Protein AF-A0A349MGH1-F1 (afdb_monomer_lite)

Secondary structure (DSSP, 8-state):
-HHHHHHHHHTS---S-HHHHHHHHHHHHHHHHHHHHHHHTTTS-HHHHHHHHHHHHHHHHHHHHHHHHHHHHHHHHTT-TTHHHHHHHHHHHHHHHHHHHHH--SS-TTHHHHHHHHHHHHHHHHHHHTGGGGGGT--HHHHHHHHHHHTTT--------GGGTTTHHHHT-

Foldseek 3Di:
DVVVLVVLLVLFDDLVQVVLNVLLNVLSLLLVQLVVLVVCCVVDQLVVSVVSLVVSLVLNLLSLVLSLVLLLVLCVLLVPPCSVVLVVLSVVLSVVLVVLVVVDDSVDSCSSVVSSVSSSVSSSCCRVPPSSVCSVRDDPVSSVVSCVVCPPVSPRDPPPSVVVPPCVVVVVD

Structure (mmCIF, N/CA/C/O backbone):
data_AF-A0A349MGH1-F1
#
_entry.id   AF-A0A349MGH1-F1
#
loop_
_atom_site.group_PDB
_atom_site.id
_atom_site.type_symbol
_atom_site.label_atom_id
_atom_site.label_alt_id
_atom_site.label_comp_id
_atom_site.label_asym_id
_atom_site.label_entity_id
_atom_site.label_seq_id
_atom_site.pdbx_PDB_ins_code
_atom_site.Cartn_x
_atom_site.Cartn_y
_atom_site.Cartn_z
_atom_site.occupancy
_atom_site.B_iso_or_equiv
_atom_site.auth_seq_id
_atom_site.auth_comp_id
_atom_site.auth_asym_id
_atom_site.auth_at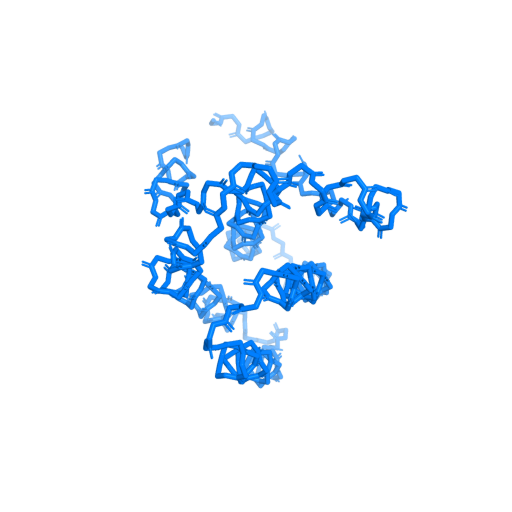om_id
_atom_site.pdbx_PDB_model_num
ATOM 1 N N . MET A 1 1 ? 1.024 18.497 -12.869 1.00 48.84 1 MET A N 1
ATOM 2 C CA . MET A 1 1 ? 1.108 17.124 -12.315 1.00 48.84 1 MET A CA 1
ATOM 3 C C . MET A 1 1 ? 0.531 17.056 -10.899 1.00 48.84 1 MET A C 1
ATOM 5 O O . MET A 1 1 ? 0.084 15.981 -10.515 1.00 48.84 1 MET A O 1
ATOM 9 N N . ASP A 1 2 ? 0.419 18.197 -10.202 1.00 53.25 2 ASP A N 1
ATOM 10 C CA . ASP A 1 2 ? -0.349 18.379 -8.955 1.00 53.25 2 ASP A CA 1
ATOM 11 C C . ASP A 1 2 ? -1.740 17.729 -8.978 1.00 53.25 2 ASP A C 1
ATOM 13 O O . ASP A 1 2 ? -2.166 17.145 -7.987 1.00 53.25 2 ASP A O 1
ATOM 17 N N . ASP A 1 3 ? -2.427 17.742 -10.122 1.00 59.88 3 ASP A N 1
ATOM 18 C CA . ASP A 1 3 ? -3.749 17.123 -10.251 1.00 59.88 3 ASP A CA 1
ATOM 19 C C . ASP A 1 3 ? -3.726 15.594 -10.096 1.00 59.88 3 ASP A C 1
ATOM 21 O O . ASP A 1 3 ? -4.642 15.029 -9.509 1.00 59.88 3 ASP A O 1
ATOM 25 N N . VAL A 1 4 ? -2.685 14.900 -10.574 1.00 60.22 4 VAL A N 1
ATOM 26 C CA . VAL A 1 4 ? -2.624 13.425 -10.539 1.00 60.22 4 VAL A CA 1
ATOM 27 C C . VAL A 1 4 ? -2.303 12.920 -9.134 1.00 60.22 4 VAL A C 1
ATOM 29 O O . VAL A 1 4 ? -2.938 11.975 -8.665 1.00 60.22 4 VAL A O 1
ATOM 32 N N . GLU A 1 5 ? -1.362 13.569 -8.444 1.00 63.56 5 GLU A N 1
ATOM 33 C CA . GLU A 1 5 ? -1.064 13.262 -7.040 1.00 63.56 5 GLU A CA 1
ATOM 34 C C . GLU A 1 5 ? -2.282 13.561 -6.156 1.00 63.56 5 GLU A C 1
ATOM 36 O O . GLU A 1 5 ? -2.685 12.725 -5.347 1.00 63.56 5 GLU A O 1
ATOM 41 N N . ASN A 1 6 ? -2.950 14.697 -6.384 1.00 67.94 6 ASN A N 1
ATOM 42 C CA . ASN A 1 6 ? -4.181 15.041 -5.675 1.00 67.94 6 ASN A CA 1
ATOM 43 C C . ASN A 1 6 ? -5.310 14.034 -5.932 1.00 67.94 6 ASN A C 1
ATOM 45 O O . ASN A 1 6 ? -6.002 13.657 -4.988 1.00 67.94 6 ASN A O 1
ATOM 49 N N . ILE A 1 7 ? -5.485 13.546 -7.166 1.00 70.75 7 ILE A N 1
ATOM 50 C CA . ILE A 1 7 ? -6.477 12.503 -7.478 1.00 70.75 7 ILE A CA 1
ATOM 51 C C . ILE A 1 7 ? -6.154 11.203 -6.738 1.00 70.75 7 ILE A C 1
ATOM 53 O O . ILE A 1 7 ? -7.066 10.546 -6.234 1.00 70.75 7 ILE A O 1
ATOM 57 N N . LEU A 1 8 ? -4.879 10.815 -6.670 1.00 71.81 8 LEU A N 1
ATOM 58 C CA . LEU A 1 8 ? -4.462 9.607 -5.964 1.00 71.81 8 LEU A CA 1
ATOM 59 C C . LEU A 1 8 ? -4.793 9.703 -4.471 1.00 71.81 8 LEU A C 1
ATOM 61 O O . LEU A 1 8 ? -5.415 8.794 -3.926 1.00 71.81 8 LEU A O 1
ATOM 65 N N . TYR A 1 9 ? -4.456 10.822 -3.830 1.00 77.38 9 TYR A N 1
ATOM 66 C CA . TYR A 1 9 ? -4.763 11.035 -2.417 1.00 77.38 9 TYR A CA 1
ATOM 67 C C . TYR A 1 9 ? -6.260 11.127 -2.132 1.00 77.38 9 TYR A C 1
ATOM 69 O O . TYR A 1 9 ? -6.723 10.584 -1.136 1.00 77.38 9 TYR A O 1
ATOM 77 N N . GLN A 1 10 ? -7.041 11.739 -3.024 1.00 82.50 10 GLN A N 1
ATOM 78 C CA . GLN A 1 10 ? -8.501 11.802 -2.890 1.00 82.50 10 GLN A CA 1
ATOM 79 C C . GLN A 1 10 ? -9.181 10.429 -2.991 1.00 82.50 10 GLN A C 1
ATOM 81 O O . GLN A 1 10 ? -10.315 10.275 -2.540 1.00 82.50 10 GLN A O 1
ATOM 86 N N . ARG A 1 11 ? -8.515 9.431 -3.584 1.00 84.31 11 ARG A N 1
ATOM 87 C CA . ARG A 1 11 ? -9.030 8.057 -3.689 1.00 84.31 11 ARG A CA 1
ATOM 88 C C . ARG A 1 11 ? -8.750 7.206 -2.456 1.00 84.31 11 ARG A C 1
ATOM 90 O O . ARG A 1 11 ? -9.298 6.111 -2.373 1.00 84.31 11 ARG A O 1
ATOM 97 N N . VAL A 1 12 ? -7.916 7.671 -1.531 1.00 87.31 12 VAL A N 1
ATOM 98 C CA . VAL A 1 12 ? -7.585 6.964 -0.291 1.00 87.31 12 VAL A CA 1
ATOM 99 C C . VAL A 1 12 ? -8.507 7.465 0.819 1.00 87.31 12 VAL A C 1
ATOM 101 O O . VAL A 1 12 ? -8.446 8.630 1.209 1.00 87.31 12 VAL A O 1
ATOM 104 N N . SER A 1 13 ? -9.381 6.597 1.331 1.00 90.81 13 SER A N 1
ATOM 105 C CA . SER A 1 13 ? -10.248 6.955 2.457 1.00 90.81 13 SER A CA 1
ATOM 106 C C . SER A 1 13 ? -9.447 7.095 3.745 1.00 90.81 13 SER A C 1
ATOM 108 O O . SER A 1 13 ? -8.611 6.253 4.051 1.00 90.81 13 SER A O 1
ATOM 110 N N . SER A 1 14 ? -9.775 8.110 4.550 1.00 93.81 14 SER A N 1
ATOM 111 C CA . SER A 1 14 ? -9.301 8.158 5.934 1.00 93.81 14 SER A CA 1
ATOM 112 C C . SER A 1 14 ? -9.985 7.076 6.767 1.00 93.81 14 SER A C 1
ATOM 114 O O . SER A 1 14 ? -11.218 6.944 6.780 1.00 93.81 14 SER A O 1
ATOM 116 N N . VAL A 1 15 ? -9.173 6.354 7.528 1.00 94.12 15 VAL A N 1
ATOM 117 C CA . VAL A 1 15 ? -9.597 5.302 8.456 1.00 94.12 15 VAL A CA 1
ATOM 118 C C . VAL A 1 15 ? -9.750 5.816 9.894 1.00 94.12 15 VAL A C 1
ATOM 120 O O . VAL A 1 15 ? -10.049 5.054 10.813 1.00 94.12 15 VAL A O 1
ATOM 123 N N . ALA A 1 16 ? -9.595 7.132 10.088 1.00 91.81 16 ALA A N 1
ATOM 124 C CA . ALA A 1 16 ? -9.657 7.839 11.370 1.00 91.81 16 ALA A CA 1
ATOM 125 C C . ALA A 1 16 ? -8.596 7.406 12.401 1.00 91.81 16 ALA A C 1
ATOM 127 O O . ALA A 1 16 ? -8.747 7.652 13.599 1.00 91.81 16 ALA A O 1
ATOM 128 N N . VAL A 1 17 ? -7.502 6.807 11.930 1.00 87.19 17 VAL A N 1
ATOM 129 C CA . VAL A 1 17 ? -6.301 6.520 12.716 1.00 87.19 17 VAL A CA 1
ATOM 130 C C . VAL A 1 17 ? -5.156 7.307 12.072 1.00 87.19 17 VAL A C 1
ATOM 132 O O . VAL A 1 17 ? -4.640 6.867 11.048 1.00 87.19 17 VAL A O 1
ATOM 135 N N . PRO A 1 18 ? -4.733 8.459 12.635 1.00 86.12 18 PRO A N 1
ATOM 136 C CA . PRO A 1 18 ? -3.801 9.376 11.963 1.00 86.12 18 PRO A CA 1
ATOM 137 C C . PRO A 1 18 ? -2.486 8.733 11.510 1.00 86.12 18 PRO A C 1
ATOM 139 O O . PRO A 1 18 ? -1.911 9.124 10.499 1.00 86.12 18 PRO A O 1
ATOM 142 N N . MET A 1 19 ? -2.011 7.731 12.254 1.00 85.38 19 MET A N 1
ATOM 143 C CA . MET A 1 19 ? -0.829 6.957 11.880 1.00 85.38 19 MET A CA 1
ATOM 144 C C . MET A 1 19 ? -1.051 6.159 1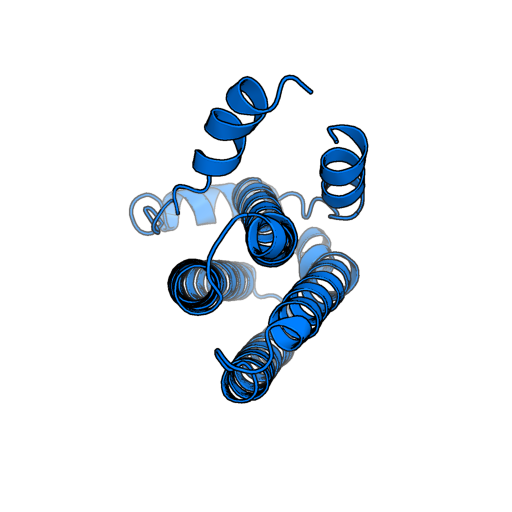0.587 1.00 85.38 19 MET A C 1
ATOM 146 O O . MET A 1 19 ? -0.173 6.157 9.729 1.00 85.38 19 MET A O 1
ATOM 150 N N . PHE A 1 20 ? -2.208 5.511 10.427 1.00 89.81 20 PHE A N 1
ATOM 151 C CA . PHE A 1 20 ? -2.521 4.731 9.229 1.00 89.81 20 PHE A CA 1
ATOM 152 C C . PHE A 1 20 ? -2.868 5.614 8.040 1.00 89.81 20 PHE A C 1
ATOM 154 O O . PHE A 1 20 ? -2.361 5.344 6.962 1.00 89.81 20 PHE A O 1
ATOM 161 N N . ASP A 1 21 ? -3.565 6.734 8.246 1.00 90.31 21 ASP A N 1
ATOM 162 C CA . ASP A 1 21 ? -3.777 7.725 7.182 1.00 90.31 21 ASP A CA 1
ATOM 163 C C . ASP A 1 21 ? -2.428 8.211 6.599 1.00 90.31 21 ASP A C 1
ATOM 165 O O . ASP A 1 21 ? -2.256 8.324 5.384 1.00 90.31 21 ASP A O 1
ATOM 169 N N . GLU A 1 22 ? -1.421 8.435 7.454 1.00 87.38 22 GLU A N 1
ATOM 170 C CA . GLU A 1 22 ? -0.062 8.775 7.012 1.00 87.38 22 GLU A CA 1
ATOM 171 C C . GLU A 1 22 ? 0.656 7.592 6.339 1.00 87.38 22 GLU A C 1
ATOM 173 O O . GLU A 1 22 ? 1.393 7.799 5.369 1.00 87.38 22 GLU A O 1
ATOM 178 N N . HIS A 1 23 ? 0.451 6.356 6.811 1.00 88.38 23 HIS A N 1
ATOM 179 C CA . HIS A 1 23 ? 0.989 5.164 6.145 1.00 88.38 23 HIS A CA 1
ATOM 180 C C . HIS A 1 23 ? 0.405 5.003 4.739 1.00 88.38 23 HIS A C 1
ATOM 182 O O . HIS A 1 23 ? 1.154 4.822 3.781 1.00 88.38 23 HIS A O 1
ATOM 188 N N . HIS A 1 24 ? -0.911 5.140 4.591 1.00 92.88 24 HIS A N 1
ATOM 189 C CA . HIS A 1 24 ? -1.607 5.054 3.312 1.00 92.88 24 HIS A CA 1
ATOM 190 C C . HIS A 1 24 ? -1.155 6.149 2.346 1.00 92.88 24 HIS A C 1
ATOM 192 O O . HIS A 1 24 ? -0.883 5.866 1.180 1.00 92.88 24 HIS A O 1
ATOM 198 N N . ARG A 1 25 ? -0.966 7.382 2.834 1.00 89.25 25 ARG A N 1
ATOM 199 C CA . ARG A 1 25 ? -0.403 8.478 2.031 1.00 89.25 25 ARG A CA 1
ATOM 200 C C . ARG A 1 25 ? 1.002 8.145 1.517 1.00 89.25 25 ARG A C 1
ATOM 202 O O . ARG A 1 25 ? 1.303 8.364 0.348 1.00 89.25 25 ARG A O 1
ATOM 209 N N . ARG A 1 26 ? 1.856 7.559 2.358 1.00 86.44 26 ARG A N 1
ATOM 210 C CA . ARG A 1 26 ? 3.206 7.117 1.962 1.00 86.44 26 ARG A CA 1
ATOM 211 C C . ARG A 1 26 ? 3.191 5.924 1.007 1.00 86.44 26 ARG A C 1
ATOM 213 O O . ARG A 1 26 ? 4.067 5.815 0.157 1.00 86.44 26 ARG A O 1
ATOM 220 N N . LEU A 1 27 ? 2.217 5.027 1.127 1.00 89.88 27 LEU A N 1
ATOM 221 C CA . LEU A 1 27 ? 2.037 3.929 0.177 1.00 89.88 27 LEU A CA 1
ATOM 222 C C . LEU A 1 27 ? 1.559 4.441 -1.189 1.00 89.88 27 LEU A C 1
ATOM 224 O O . LEU A 1 27 ? 2.017 3.952 -2.220 1.00 89.88 27 LEU A O 1
ATOM 228 N N . ALA A 1 28 ? 0.729 5.484 -1.208 1.00 87.56 28 ALA A N 1
ATOM 229 C CA . ALA A 1 28 ? 0.394 6.210 -2.427 1.00 87.56 28 ALA A CA 1
ATOM 230 C C . ALA A 1 28 ? 1.633 6.886 -3.056 1.00 87.56 28 ALA A C 1
ATOM 232 O O . ALA A 1 28 ? 1.865 6.717 -4.254 1.00 87.56 28 ALA A O 1
ATOM 233 N N . ASP A 1 29 ? 2.487 7.550 -2.263 1.00 86.44 29 ASP A N 1
ATOM 234 C CA . ASP A 1 29 ? 3.791 8.069 -2.728 1.00 86.44 29 ASP A CA 1
ATOM 235 C C . ASP A 1 29 ? 4.648 6.960 -3.379 1.00 86.44 29 ASP A C 1
ATOM 237 O O . ASP A 1 29 ? 5.276 7.150 -4.422 1.00 86.44 29 ASP A O 1
ATOM 241 N N . ALA A 1 30 ? 4.642 5.766 -2.788 1.00 84.25 30 ALA A N 1
ATOM 242 C CA . ALA A 1 30 ? 5.354 4.594 -3.288 1.00 84.25 30 ALA A CA 1
ATOM 243 C C . ALA A 1 30 ? 4.877 4.133 -4.681 1.00 84.25 30 ALA A C 1
ATOM 245 O O . ALA A 1 30 ? 5.702 3.790 -5.532 1.00 84.25 30 ALA A O 1
ATOM 246 N N . VAL A 1 31 ? 3.570 4.174 -4.952 1.00 85.75 31 VAL A N 1
ATOM 247 C CA . VAL A 1 31 ? 3.014 3.899 -6.291 1.00 85.75 31 VAL A CA 1
ATOM 248 C C . VAL A 1 31 ? 3.528 4.921 -7.311 1.00 85.75 31 VAL A C 1
ATOM 250 O O . VAL A 1 31 ? 3.937 4.554 -8.417 1.00 85.75 31 VAL A O 1
ATOM 253 N N . LEU A 1 32 ? 3.572 6.203 -6.935 1.00 85.94 32 LEU A N 1
ATOM 254 C CA . LEU A 1 32 ? 4.080 7.270 -7.801 1.00 85.94 32 LEU A CA 1
ATOM 255 C C . LEU A 1 32 ? 5.565 7.082 -8.144 1.00 85.94 32 LEU A C 1
ATOM 257 O O . LEU A 1 32 ? 5.983 7.401 -9.259 1.00 85.94 32 LEU A O 1
ATOM 261 N N . LEU A 1 33 ? 6.361 6.517 -7.233 1.00 85.81 33 LEU A N 1
ATOM 262 C CA . LEU A 1 33 ? 7.772 6.215 -7.492 1.00 85.81 33 LEU A CA 1
ATOM 263 C C . LEU A 1 33 ? 7.971 5.168 -8.588 1.00 85.81 33 LEU A C 1
ATOM 265 O O . LEU A 1 33 ? 8.891 5.311 -9.393 1.00 85.81 33 LEU A O 1
ATOM 269 N N . LEU A 1 34 ? 7.119 4.144 -8.662 1.00 88.69 34 LEU A N 1
ATOM 270 C CA . LEU A 1 34 ? 7.207 3.158 -9.743 1.00 88.69 34 LEU A CA 1
ATOM 271 C C . LEU A 1 34 ? 6.763 3.746 -11.081 1.00 88.69 34 LEU A C 1
ATOM 273 O O . LEU A 1 34 ? 7.441 3.547 -12.089 1.00 88.69 34 LEU A O 1
ATOM 277 N N . ASN A 1 35 ? 5.697 4.551 -11.083 1.00 86.00 35 ASN A N 1
ATOM 278 C CA . ASN A 1 35 ? 5.290 5.298 -12.275 1.00 86.00 35 ASN A CA 1
ATOM 279 C C . ASN A 1 35 ? 6.414 6.220 -12.770 1.00 86.00 35 ASN A C 1
ATOM 281 O O . ASN A 1 35 ? 6.649 6.339 -13.973 1.00 86.00 35 ASN A O 1
ATOM 285 N N . ARG A 1 36 ? 7.177 6.819 -11.850 1.00 83.88 36 ARG A N 1
ATOM 286 C CA . ARG A 1 36 ? 8.347 7.629 -12.195 1.00 83.88 36 ARG A CA 1
ATOM 287 C C . ARG A 1 36 ? 9.458 6.818 -12.856 1.00 83.88 36 ARG A C 1
ATOM 289 O O . ARG A 1 36 ? 10.050 7.331 -13.800 1.00 83.88 36 ARG A O 1
ATOM 296 N N . CYS A 1 37 ? 9.736 5.586 -12.424 1.00 87.62 37 CYS A N 1
ATOM 297 C CA . CYS A 1 37 ? 10.720 4.732 -13.105 1.00 87.62 37 CYS A CA 1
ATOM 298 C C . CYS A 1 37 ? 10.389 4.581 -14.599 1.00 87.62 37 CYS A C 1
ATOM 300 O O . CYS A 1 37 ? 11.281 4.680 -15.440 1.00 87.62 37 CYS A O 1
ATOM 302 N N . ILE A 1 38 ? 9.102 4.426 -14.925 1.00 85.81 38 ILE A N 1
ATOM 303 C CA . ILE A 1 38 ? 8.616 4.308 -16.306 1.00 85.81 38 ILE A CA 1
ATOM 304 C C . ILE A 1 38 ? 8.825 5.623 -17.058 1.00 85.81 38 ILE A C 1
ATOM 306 O O . ILE A 1 38 ? 9.413 5.623 -18.135 1.00 85.81 38 ILE A O 1
ATOM 310 N N . LEU A 1 39 ? 8.427 6.758 -16.478 1.00 86.00 39 LEU A N 1
ATOM 311 C CA . LEU A 1 39 ? 8.620 8.074 -17.103 1.00 86.00 39 LEU A CA 1
ATOM 312 C C . LEU A 1 39 ? 10.104 8.392 -17.344 1.00 86.00 39 LEU A C 1
ATOM 314 O O . LEU A 1 39 ? 10.473 8.921 -18.391 1.00 86.00 39 LEU A O 1
ATOM 318 N N . MET A 1 40 ? 10.972 8.047 -16.392 1.00 83.88 40 MET A N 1
ATOM 319 C CA . MET A 1 40 ? 12.411 8.287 -16.499 1.00 83.88 40 MET A CA 1
ATOM 320 C C . MET A 1 40 ? 13.117 7.332 -17.464 1.00 83.88 40 MET A C 1
ATOM 322 O O . MET A 1 40 ? 14.231 7.641 -17.880 1.00 83.88 40 MET A O 1
ATOM 326 N N . SER A 1 41 ? 12.485 6.225 -17.865 1.00 86.88 41 SER A N 1
ATOM 327 C CA . SER A 1 41 ? 13.044 5.303 -18.866 1.00 86.88 41 SER A CA 1
ATOM 328 C C . SER A 1 41 ? 13.269 5.960 -20.235 1.00 86.88 41 SER A C 1
ATOM 330 O O . SER A 1 41 ? 14.087 5.492 -21.017 1.00 86.88 41 SER A O 1
ATOM 332 N N . HIS A 1 42 ? 12.611 7.095 -20.506 1.00 87.06 42 HIS A N 1
ATOM 333 C CA . HIS A 1 42 ? 12.859 7.911 -21.698 1.00 87.06 42 HIS A CA 1
ATOM 334 C C . HIS A 1 42 ? 14.172 8.711 -21.643 1.00 87.06 42 HIS A C 1
ATOM 336 O O . HIS A 1 42 ? 14.631 9.196 -22.674 1.00 87.06 42 HIS A O 1
ATOM 342 N N . PHE A 1 43 ? 14.767 8.862 -20.456 1.00 90.75 43 PHE A N 1
ATOM 343 C CA . PHE A 1 43 ? 15.943 9.705 -20.206 1.00 90.75 43 PHE A CA 1
ATOM 344 C C . PHE A 1 43 ? 17.123 8.941 -19.584 1.00 90.75 43 PHE A C 1
ATOM 346 O O . PHE A 1 43 ? 18.176 9.533 -19.357 1.00 90.75 43 PHE A O 1
ATOM 353 N N . LYS A 1 44 ? 16.953 7.650 -19.283 1.00 91.00 44 LYS A N 1
ATOM 354 C CA . LYS A 1 44 ? 17.943 6.773 -18.641 1.00 91.00 44 LYS A CA 1
ATOM 355 C C . LYS A 1 44 ? 18.156 5.510 -19.471 1.00 91.00 44 LYS A C 1
ATOM 357 O O . LYS A 1 44 ? 17.287 5.129 -20.253 1.00 91.00 44 LYS A O 1
ATOM 362 N N . SER A 1 45 ? 19.299 4.84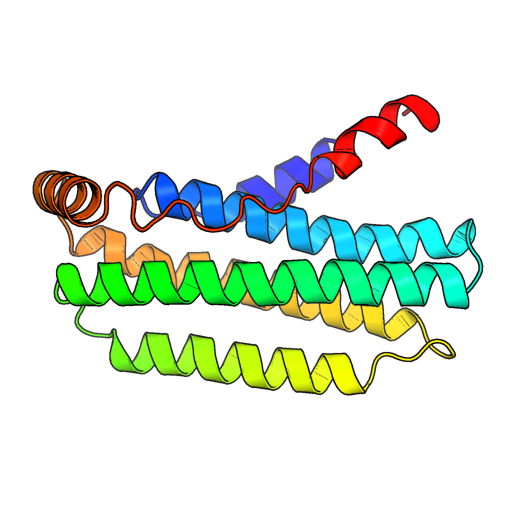7 -19.289 1.00 94.12 45 SER A N 1
ATOM 363 C CA . SER A 1 45 ? 19.493 3.495 -19.828 1.00 94.12 45 SER A CA 1
ATOM 364 C C . SER A 1 45 ? 18.549 2.487 -19.161 1.00 94.12 45 SER A C 1
ATOM 366 O O . SER A 1 45 ? 18.030 2.725 -18.064 1.00 94.12 45 SER A O 1
ATOM 368 N N . ARG A 1 46 ? 18.338 1.332 -19.807 1.00 92.69 46 ARG A N 1
ATOM 369 C CA . ARG A 1 46 ? 17.481 0.274 -19.252 1.00 92.69 46 ARG A CA 1
ATOM 370 C C . ARG A 1 46 ? 18.029 -0.250 -17.932 1.00 92.69 46 ARG A C 1
ATOM 372 O O . ARG A 1 46 ? 17.267 -0.473 -16.996 1.00 92.69 46 ARG A O 1
ATOM 379 N N . GLU A 1 47 ? 19.345 -0.388 -17.849 1.00 95.38 47 GLU A N 1
ATOM 380 C CA . GLU A 1 47 ? 20.072 -0.829 -16.668 1.00 95.38 47 GLU A CA 1
ATOM 381 C C . GLU A 1 47 ? 19.864 0.147 -15.506 1.00 95.38 47 GLU A C 1
ATOM 383 O O . GLU A 1 47 ? 19.490 -0.271 -14.412 1.00 95.38 47 GLU A O 1
ATOM 388 N N . GLU A 1 48 ? 20.020 1.454 -15.741 1.00 94.69 48 GLU A N 1
ATOM 389 C CA . GLU A 1 48 ? 19.785 2.478 -14.716 1.00 94.69 48 GLU A CA 1
ATOM 390 C C . GLU A 1 48 ? 18.332 2.491 -14.228 1.00 94.69 48 GLU A C 1
ATOM 392 O O . GLU A 1 48 ? 18.089 2.563 -13.019 1.00 94.69 48 GLU A O 1
ATOM 397 N N . THR A 1 49 ? 17.359 2.397 -15.141 1.00 93.56 49 THR A N 1
ATOM 398 C CA . THR A 1 49 ? 15.939 2.317 -14.774 1.00 93.56 49 THR A CA 1
ATOM 399 C C . THR A 1 49 ? 15.638 1.053 -13.975 1.00 93.56 49 THR A C 1
ATOM 401 O O . THR A 1 49 ? 14.910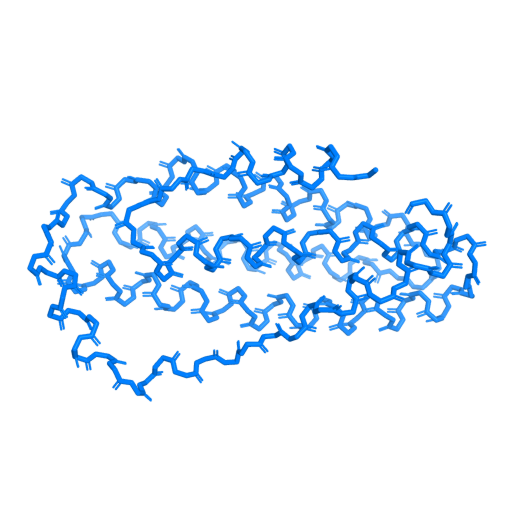 1.115 -12.982 1.00 93.56 49 THR A O 1
ATOM 404 N N . TYR A 1 50 ? 16.208 -0.088 -14.363 1.00 94.88 50 TYR A N 1
ATOM 405 C CA . TYR A 1 50 ? 16.012 -1.348 -13.659 1.00 94.88 50 TYR A CA 1
ATOM 406 C C . TYR A 1 50 ? 16.628 -1.322 -12.252 1.00 94.88 50 TYR A C 1
ATOM 408 O O . TYR A 1 50 ? 15.975 -1.728 -11.290 1.00 94.88 50 TYR A O 1
ATOM 416 N N . GLU A 1 51 ? 17.840 -0.786 -12.078 1.00 94.69 51 GLU A N 1
ATOM 417 C CA . GLU A 1 51 ? 18.446 -0.607 -10.749 1.00 94.69 51 GLU A CA 1
ATOM 418 C C . GLU A 1 51 ? 17.608 0.311 -9.847 1.00 94.69 51 GLU A C 1
ATOM 420 O O . GLU A 1 51 ? 17.382 0.006 -8.670 1.00 94.69 51 GLU A O 1
ATOM 425 N N . GLU A 1 52 ? 17.091 1.412 -10.397 1.00 93.31 52 GLU A N 1
ATOM 426 C CA . GLU A 1 52 ? 16.195 2.314 -9.674 1.00 93.31 52 GLU A CA 1
ATOM 427 C C . GLU A 1 52 ? 14.889 1.617 -9.270 1.00 93.31 52 GLU A C 1
ATOM 429 O O . GLU A 1 52 ? 14.472 1.722 -8.113 1.00 93.31 52 GLU A O 1
ATOM 434 N N . PHE A 1 53 ? 14.289 0.840 -10.175 1.00 94.62 53 PHE A N 1
ATOM 435 C CA . PHE A 1 53 ? 13.125 0.011 -9.872 1.00 94.62 53 PHE A CA 1
ATOM 436 C C . PHE A 1 53 ? 13.408 -0.961 -8.724 1.00 94.62 53 PHE A C 1
ATOM 438 O O . PHE A 1 53 ? 12.637 -1.005 -7.766 1.00 94.62 53 PHE A O 1
ATOM 445 N N . LYS A 1 54 ? 14.518 -1.712 -8.763 1.00 95.06 54 LYS A N 1
ATOM 446 C CA . LYS A 1 54 ? 14.859 -2.674 -7.701 1.00 95.06 54 LYS A CA 1
ATOM 447 C C . LYS A 1 54 ? 14.975 -1.994 -6.340 1.00 95.06 54 LYS A C 1
ATOM 449 O O . LYS A 1 54 ? 14.473 -2.529 -5.348 1.00 95.06 54 LYS A O 1
ATOM 454 N N . LYS A 1 55 ? 15.617 -0.822 -6.299 1.00 93.00 55 LYS A N 1
ATOM 455 C CA . LYS A 1 55 ? 15.752 -0.012 -5.086 1.00 93.00 55 LYS A CA 1
ATOM 456 C C . LYS A 1 55 ? 14.389 0.452 -4.576 1.00 93.00 55 LYS A C 1
ATOM 458 O O . LYS A 1 55 ? 14.087 0.254 -3.400 1.00 93.00 55 LYS A O 1
ATOM 463 N N . ASN A 1 56 ? 13.568 1.032 -5.450 1.00 92.69 56 ASN A N 1
ATOM 464 C CA . ASN A 1 56 ? 12.239 1.520 -5.090 1.00 92.69 56 ASN A CA 1
ATOM 465 C C . ASN A 1 56 ? 11.344 0.372 -4.616 1.00 92.69 56 ASN A C 1
ATOM 467 O O . ASN A 1 56 ? 10.750 0.471 -3.549 1.00 92.69 56 ASN A O 1
ATOM 471 N N . PHE A 1 57 ? 11.328 -0.759 -5.321 1.00 94.44 57 PHE A N 1
ATOM 472 C CA . PHE A 1 57 ? 10.581 -1.944 -4.911 1.00 94.44 57 PHE A CA 1
ATOM 473 C C . PHE A 1 57 ? 10.999 -2.449 -3.526 1.00 94.44 57 PHE A C 1
ATOM 475 O O . PHE A 1 57 ? 10.138 -2.804 -2.726 1.00 94.44 57 PHE A O 1
ATOM 482 N N . SER A 1 58 ? 12.301 -2.477 -3.213 1.00 91.19 58 SER A N 1
ATOM 483 C CA . SER A 1 58 ? 12.759 -2.891 -1.880 1.00 91.19 58 SER A CA 1
ATOM 484 C C . SER A 1 58 ? 12.192 -1.983 -0.790 1.00 91.19 58 SER A C 1
ATOM 486 O O . SER A 1 58 ? 11.664 -2.483 0.199 1.00 91.19 58 SER A O 1
ATOM 488 N N . LEU A 1 59 ? 12.239 -0.662 -1.000 1.00 88.50 59 LEU A N 1
ATOM 489 C CA . LEU A 1 59 ? 11.673 0.316 -0.066 1.00 88.50 59 LEU A CA 1
ATOM 490 C C . LEU A 1 59 ? 10.160 0.131 0.104 1.00 88.50 59 LEU A C 1
ATOM 492 O O . LEU A 1 59 ? 9.661 0.181 1.225 1.00 88.50 59 LEU A O 1
ATOM 496 N N . ILE A 1 60 ? 9.443 -0.112 -0.995 1.00 91.44 60 ILE A N 1
ATOM 497 C CA . ILE A 1 60 ? 7.993 -0.346 -0.997 1.00 91.44 60 ILE A CA 1
ATOM 498 C C . ILE A 1 60 ? 7.652 -1.610 -0.206 1.00 91.44 60 ILE A C 1
ATOM 500 O O . ILE A 1 60 ? 6.810 -1.561 0.687 1.00 91.44 60 ILE A O 1
ATOM 504 N N . LYS A 1 61 ? 8.336 -2.725 -0.487 1.00 92.31 61 LYS A N 1
ATOM 505 C CA . LYS A 1 61 ? 8.151 -4.002 0.215 1.00 92.31 61 LYS A CA 1
ATOM 506 C C . LYS A 1 61 ? 8.370 -3.850 1.719 1.00 92.31 61 LYS A C 1
ATOM 508 O O . LYS A 1 61 ? 7.562 -4.330 2.509 1.00 92.31 61 LYS A O 1
ATOM 513 N N . ASP A 1 62 ? 9.464 -3.204 2.113 1.00 86.69 62 ASP A N 1
ATOM 514 C CA . ASP A 1 62 ? 9.796 -3.027 3.528 1.00 86.69 62 ASP A CA 1
ATOM 515 C C . ASP A 1 62 ? 8.756 -2.144 4.228 1.00 86.69 62 ASP A C 1
ATOM 517 O O . ASP A 1 62 ? 8.358 -2.429 5.358 1.00 86.69 62 ASP A O 1
ATOM 521 N N . TYR A 1 63 ? 8.252 -1.118 3.539 1.00 87.38 63 TYR A N 1
ATOM 522 C CA . TYR A 1 63 ? 7.223 -0.242 4.085 1.00 87.38 63 TYR A CA 1
ATOM 523 C C . TYR A 1 63 ? 5.843 -0.911 4.188 1.00 87.38 63 TYR A C 1
ATOM 525 O O . TYR A 1 63 ? 5.151 -0.725 5.187 1.00 87.38 63 TYR A O 1
ATOM 533 N N . LEU A 1 64 ? 5.463 -1.742 3.213 1.00 92.19 64 LEU A N 1
ATOM 534 C CA . LEU A 1 64 ? 4.250 -2.566 3.274 1.00 92.19 64 LEU A CA 1
ATOM 535 C C . LEU A 1 64 ? 4.283 -3.529 4.461 1.00 92.19 64 LEU A C 1
ATOM 537 O O . LEU A 1 64 ? 3.313 -3.615 5.208 1.00 92.19 64 LEU A O 1
ATOM 541 N N . PHE A 1 65 ? 5.416 -4.200 4.684 1.00 87.94 65 PHE A N 1
ATOM 542 C CA . PHE A 1 65 ? 5.583 -5.091 5.833 1.00 87.94 65 PHE A CA 1
ATOM 543 C C . PHE A 1 65 ? 5.374 -4.353 7.162 1.00 87.94 65 PHE A C 1
ATOM 545 O O . PHE A 1 65 ? 4.655 -4.832 8.041 1.00 87.94 65 PHE A O 1
ATOM 552 N N . VAL A 1 66 ? 5.975 -3.168 7.292 1.00 85.94 66 VAL A N 1
ATOM 553 C CA . VAL A 1 66 ? 5.790 -2.282 8.446 1.00 85.94 66 VAL A CA 1
ATOM 554 C C . VAL A 1 66 ? 4.317 -1.911 8.626 1.00 85.94 66 VAL A C 1
ATOM 556 O O . VAL A 1 66 ? 3.781 -2.061 9.722 1.00 85.94 66 VAL A O 1
ATOM 559 N N . HIS A 1 67 ? 3.667 -1.442 7.561 1.00 90.56 67 HIS A N 1
ATOM 560 C CA . HIS A 1 67 ? 2.273 -1.014 7.587 1.00 90.56 67 HIS A CA 1
ATOM 561 C C . HIS A 1 67 ? 1.336 -2.143 8.029 1.00 90.56 67 HIS A C 1
ATOM 563 O O . HIS A 1 67 ? 0.635 -1.969 9.027 1.00 90.56 67 HIS A O 1
ATOM 569 N N . PHE A 1 68 ? 1.410 -3.306 7.377 1.00 95.12 68 PHE A N 1
ATOM 570 C CA . PHE A 1 68 ? 0.589 -4.471 7.709 1.00 95.12 68 PHE A CA 1
ATOM 571 C C . PHE A 1 68 ? 0.827 -4.954 9.137 1.00 95.12 68 PHE A C 1
ATOM 573 O O . PHE A 1 68 ? -0.124 -5.210 9.867 1.00 95.12 68 PHE A O 1
ATOM 580 N N . THR A 1 69 ? 2.084 -4.999 9.587 1.00 87.94 69 THR A N 1
ATOM 581 C CA . THR A 1 69 ? 2.406 -5.390 10.968 1.00 87.94 69 THR A CA 1
ATOM 582 C C . THR A 1 69 ? 1.761 -4.441 11.981 1.00 87.94 69 THR A C 1
ATOM 584 O O . THR A 1 69 ? 1.226 -4.885 12.999 1.00 87.94 69 THR A O 1
ATOM 587 N N . CYS A 1 70 ? 1.801 -3.130 11.724 1.00 86.75 70 CYS A N 1
ATOM 588 C CA . CYS A 1 70 ? 1.175 -2.145 12.600 1.00 86.75 70 CYS A CA 1
ATOM 589 C C . CYS A 1 70 ? -0.351 -2.256 12.609 1.00 86.75 70 CYS A C 1
ATOM 591 O O . CYS A 1 70 ? -0.943 -2.182 13.686 1.00 86.75 70 CYS A O 1
ATOM 593 N N . GLU A 1 71 ? -0.978 -2.428 11.446 1.00 93.44 71 GLU A N 1
ATOM 594 C CA . GLU A 1 71 ? -2.428 -2.606 11.353 1.00 93.44 71 GLU A CA 1
ATOM 595 C C . GLU A 1 71 ? -2.878 -3.877 12.057 1.00 93.44 71 GLU A C 1
ATOM 597 O O . GLU A 1 71 ? -3.762 -3.825 12.903 1.00 93.44 71 GLU A O 1
ATOM 602 N N . GLU A 1 72 ? -2.213 -5.003 11.821 1.00 95.00 72 GLU A N 1
ATOM 603 C CA . GLU A 1 72 ? -2.546 -6.270 12.468 1.00 95.00 72 GLU A CA 1
ATOM 604 C C . GLU A 1 72 ? -2.380 -6.211 13.993 1.00 95.00 72 GLU A C 1
ATOM 606 O O . GLU A 1 72 ? -3.186 -6.790 14.728 1.00 95.00 72 GLU A O 1
ATOM 611 N N . ALA A 1 73 ? -1.362 -5.496 14.484 1.00 88.12 73 ALA A N 1
ATOM 612 C CA . ALA A 1 73 ? -1.177 -5.254 15.912 1.00 88.12 73 ALA A CA 1
ATOM 613 C C . ALA A 1 73 ? -2.303 -4.386 16.492 1.00 88.12 73 ALA A C 1
ATOM 615 O O . ALA A 1 73 ? -2.832 -4.700 17.561 1.00 88.12 73 ALA A O 1
ATOM 616 N N . PHE A 1 74 ? -2.699 -3.325 15.785 1.00 90.31 74 PHE A N 1
ATOM 617 C CA . PHE A 1 74 ? -3.820 -2.474 16.185 1.00 90.31 74 PHE A CA 1
ATOM 618 C C . PHE A 1 74 ? -5.140 -3.242 16.185 1.00 90.31 74 PHE A C 1
ATOM 620 O O . PHE A 1 74 ? -5.865 -3.227 17.175 1.00 90.31 74 PHE A O 1
ATOM 627 N N . MET A 1 75 ? -5.424 -3.976 15.114 1.00 94.50 75 MET A N 1
ATOM 628 C CA . MET A 1 75 ? -6.606 -4.819 14.983 1.00 94.50 75 MET A CA 1
ATOM 629 C C . MET A 1 75 ? -6.665 -5.885 16.082 1.00 94.50 75 MET A C 1
ATOM 631 O O . MET A 1 75 ? -7.734 -6.136 16.631 1.00 94.50 75 MET A O 1
ATOM 635 N N . GLY A 1 76 ? -5.525 -6.478 16.452 1.00 93.06 76 GLY A N 1
ATOM 636 C CA . GLY A 1 76 ? -5.431 -7.382 17.599 1.00 93.06 76 GLY A CA 1
ATOM 637 C C . GLY A 1 76 ? -5.742 -6.690 18.926 1.00 93.06 76 GLY A C 1
ATOM 638 O O . GLY A 1 76 ? -6.485 -7.236 19.740 1.00 93.06 76 GLY A O 1
ATOM 639 N N . PHE A 1 77 ? -5.226 -5.474 19.124 1.00 90.06 77 PHE A N 1
ATOM 640 C CA . PHE A 1 77 ? -5.477 -4.671 20.322 1.00 90.06 77 PHE A CA 1
ATOM 641 C C . PHE A 1 77 ? -6.964 -4.329 20.491 1.00 90.06 77 PHE A C 1
ATOM 643 O O . PHE A 1 77 ? -7.519 -4.535 21.567 1.00 90.06 77 PHE A O 1
ATOM 650 N N . ILE A 1 78 ? -7.629 -3.885 19.420 1.00 93.25 78 ILE A N 1
ATOM 651 C CA . ILE A 1 78 ? -9.060 -3.533 19.444 1.00 93.25 78 ILE A CA 1
ATOM 652 C C . ILE A 1 78 ? -9.991 -4.746 19.296 1.00 93.25 78 ILE A C 1
ATOM 654 O O . ILE A 1 78 ? -11.200 -4.572 19.160 1.00 93.25 78 ILE A O 1
ATOM 658 N N . GLN A 1 79 ? -9.444 -5.967 19.279 1.00 95.50 79 GLN A N 1
ATOM 659 C CA . GLN A 1 79 ? -10.191 -7.217 19.096 1.00 95.50 79 GLN A CA 1
ATOM 660 C C . GLN A 1 79 ? -11.062 -7.218 17.827 1.00 95.50 79 GLN A C 1
ATOM 662 O O . GLN A 1 79 ? -12.225 -7.625 17.841 1.00 95.50 79 GLN A O 1
ATOM 667 N N . PHE A 1 80 ? -10.500 -6.747 16.712 1.00 96.94 80 PHE A N 1
ATOM 668 C CA . PHE A 1 80 ? -11.205 -6.665 15.441 1.00 96.94 80 PHE A CA 1
ATOM 669 C C . PHE A 1 80 ? -11.682 -8.058 14.977 1.00 96.94 80 PHE A C 1
ATOM 671 O O . PHE A 1 80 ? -10.846 -8.949 14.790 1.00 96.94 80 PHE A O 1
ATOM 678 N N . PRO A 1 81 ? -12.995 -8.264 14.739 1.00 97.00 81 PRO A N 1
ATOM 679 C CA . PRO A 1 81 ? -13.546 -9.602 14.508 1.00 97.00 81 PRO A CA 1
ATOM 680 C C . PRO A 1 81 ? -12.983 -10.350 13.291 1.00 97.00 81 PRO A C 1
ATOM 682 O O . PRO A 1 81 ? -12.874 -11.572 13.330 1.00 97.00 81 PRO A O 1
ATOM 685 N N . ASP A 1 82 ? -12.619 -9.639 12.218 1.00 97.25 82 ASP A N 1
ATOM 686 C CA . ASP A 1 82 ? -12.158 -10.237 10.951 1.00 97.25 82 ASP A CA 1
ATOM 687 C C . ASP A 1 82 ? -10.623 -10.212 10.786 1.00 97.25 82 ASP A C 1
ATOM 689 O O . ASP A 1 82 ? -10.101 -10.290 9.674 1.00 97.25 82 ASP A O 1
ATOM 693 N N . LEU A 1 83 ? -9.870 -10.109 11.891 1.00 97.88 83 LEU A N 1
ATOM 694 C CA . LEU A 1 83 ? -8.404 -9.989 11.868 1.00 97.88 83 LEU A CA 1
ATOM 695 C C . LEU A 1 83 ? -7.729 -11.109 11.066 1.00 97.88 83 LEU A C 1
ATOM 697 O O . LEU A 1 83 ? -6.826 -10.853 10.274 1.00 97.88 83 LEU A O 1
ATOM 701 N N . GLU A 1 84 ? -8.168 -12.351 11.245 1.00 98.25 84 GLU A N 1
ATOM 702 C CA . GLU A 1 84 ? -7.510 -13.495 10.611 1.00 98.25 84 GLU A CA 1
ATOM 703 C C . GLU A 1 84 ? -7.673 -13.500 9.085 1.00 98.25 84 GLU A C 1
ATOM 705 O O . GLU A 1 84 ? -6.742 -13.841 8.355 1.00 98.25 84 GLU A O 1
ATOM 710 N N . ASN A 1 85 ? -8.831 -13.084 8.568 1.00 98.25 85 ASN A N 1
ATOM 711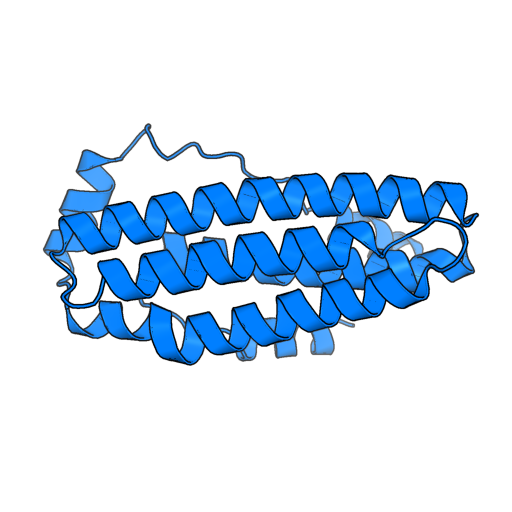 C CA . ASN A 1 85 ? -9.010 -12.973 7.121 1.00 98.25 85 ASN A CA 1
ATOM 712 C C . ASN A 1 85 ? -8.277 -11.754 6.558 1.00 98.25 85 ASN A C 1
ATOM 714 O O . ASN A 1 85 ? -7.730 -11.836 5.460 1.00 98.25 85 ASN A O 1
ATOM 718 N N . HIS A 1 86 ? -8.199 -10.663 7.318 1.00 98.31 86 HIS A N 1
ATOM 719 C CA . HIS A 1 86 ? -7.418 -9.492 6.939 1.00 98.31 86 HIS A CA 1
ATOM 720 C C . HIS A 1 86 ? -5.921 -9.824 6.793 1.00 98.31 86 HIS A C 1
ATOM 722 O O . HIS A 1 86 ? -5.322 -9.530 5.760 1.00 98.31 86 HIS A O 1
ATOM 728 N N . LYS A 1 87 ? -5.347 -10.579 7.742 1.00 98.25 87 LYS A N 1
ATOM 729 C CA . LYS A 1 87 ? -3.978 -11.127 7.643 1.00 98.25 87 LYS A CA 1
ATOM 730 C C . LYS A 1 87 ? -3.762 -11.957 6.382 1.00 98.25 87 LYS A C 1
ATOM 732 O O . LYS A 1 87 ? -2.756 -11.803 5.694 1.00 98.25 87 LYS A O 1
ATOM 737 N N . LYS A 1 88 ? -4.721 -12.821 6.036 1.00 98.50 88 LYS A N 1
ATOM 738 C CA . LYS A 1 88 ? -4.654 -13.616 4.798 1.00 98.50 88 LYS A CA 1
ATOM 739 C C . LYS A 1 88 ? -4.667 -12.731 3.553 1.00 98.50 88 LYS A C 1
ATOM 741 O O . LYS A 1 88 ? -3.949 -13.032 2.603 1.00 98.50 88 LYS A O 1
ATOM 746 N N . ARG A 1 89 ? -5.435 -11.632 3.545 1.00 98.38 89 ARG A N 1
ATOM 747 C CA . ARG A 1 89 ? -5.423 -10.652 2.443 1.00 98.38 89 ARG A CA 1
ATOM 748 C C . ARG A 1 89 ? -4.035 -10.018 2.286 1.00 98.38 89 ARG A C 1
ATOM 750 O O . ARG A 1 89 ? -3.510 -10.027 1.173 1.00 98.38 89 ARG A O 1
ATOM 757 N N . HIS A 1 90 ? -3.400 -9.591 3.380 1.00 98.25 90 HIS A N 1
ATOM 758 C CA . HIS A 1 90 ? -2.023 -9.066 3.373 1.00 98.25 90 HIS A CA 1
ATOM 759 C C . HIS A 1 90 ? -0.990 -10.082 2.872 1.00 98.25 90 HIS A C 1
ATOM 761 O O . HIS A 1 90 ? -0.122 -9.759 2.054 1.00 98.25 90 HIS A O 1
ATOM 767 N N . GLN A 1 91 ? -1.087 -11.329 3.335 1.00 97.94 91 GLN A N 1
ATOM 768 C CA . GLN A 1 91 ? -0.184 -12.407 2.929 1.00 97.94 91 GLN A CA 1
ATOM 769 C C . GLN A 1 91 ? -0.325 -12.732 1.440 1.00 97.94 91 GLN A C 1
ATOM 771 O O . GLN A 1 91 ? 0.679 -12.802 0.731 1.00 97.94 91 GLN A O 1
ATOM 776 N N . ASN A 1 92 ? -1.561 -12.872 0.952 1.00 98.25 92 ASN A N 1
ATOM 777 C CA . ASN A 1 92 ? -1.837 -13.147 -0.458 1.00 98.25 92 ASN A CA 1
ATOM 778 C C . ASN A 1 92 ? -1.338 -12.015 -1.358 1.00 98.25 92 ASN A C 1
ATOM 780 O O . ASN A 1 92 ? -0.730 -12.275 -2.394 1.00 98.25 92 ASN A O 1
ATOM 784 N N . PHE A 1 93 ? -1.545 -10.765 -0.945 1.00 98.00 93 PHE A N 1
ATOM 785 C CA . PHE A 1 93 ? -1.016 -9.610 -1.660 1.00 98.00 93 PHE A CA 1
ATOM 786 C C . PHE A 1 93 ? 0.511 -9.612 -1.720 1.00 98.00 93 PHE A C 1
ATOM 788 O O . PHE A 1 93 ? 1.079 -9.422 -2.791 1.00 98.00 93 PHE A O 1
ATOM 795 N N . THR A 1 94 ? 1.180 -9.878 -0.595 1.00 96.75 94 THR A N 1
ATOM 796 C CA . THR A 1 94 ? 2.647 -9.931 -0.545 1.00 96.75 94 THR A CA 1
ATOM 797 C C . THR A 1 94 ? 3.189 -11.026 -1.463 1.00 96.75 94 THR A C 1
ATOM 799 O O . THR A 1 94 ? 4.157 -10.797 -2.187 1.00 96.75 94 THR A O 1
ATOM 802 N N . LEU A 1 95 ? 2.554 -12.203 -1.470 1.00 97.75 95 LEU A N 1
ATOM 803 C CA . LEU A 1 95 ? 2.934 -13.311 -2.344 1.00 97.75 95 LEU A CA 1
ATOM 804 C C . LEU A 1 95 ? 2.776 -12.942 -3.824 1.00 97.75 95 LEU A C 1
ATOM 806 O O . LEU A 1 95 ? 3.703 -13.142 -4.607 1.00 97.75 95 LEU A O 1
ATOM 810 N N . GLU A 1 96 ? 1.635 -12.366 -4.200 1.00 97.50 96 GLU A N 1
ATOM 811 C CA . GLU A 1 96 ? 1.372 -11.978 -5.586 1.00 97.50 96 GLU A CA 1
ATOM 812 C C . GLU A 1 96 ? 2.287 -10.836 -6.046 1.00 97.50 96 GLU A C 1
ATOM 814 O O . GLU A 1 96 ? 2.837 -10.888 -7.144 1.00 97.50 96 GLU A O 1
ATOM 819 N N . MET A 1 97 ? 2.550 -9.852 -5.182 1.00 96.25 97 MET A N 1
ATOM 820 C CA . MET A 1 97 ? 3.532 -8.799 -5.444 1.00 96.25 97 MET A CA 1
ATOM 821 C C . MET A 1 97 ? 4.920 -9.395 -5.724 1.00 96.25 97 MET A C 1
ATOM 823 O O . MET A 1 97 ? 5.603 -8.972 -6.653 1.00 96.25 97 MET A O 1
ATOM 827 N N . MET A 1 98 ? 5.357 -10.389 -4.947 1.00 97.25 98 MET A N 1
ATOM 828 C CA . MET A 1 98 ? 6.640 -11.052 -5.194 1.00 97.25 98 MET A CA 1
ATOM 829 C C . MET A 1 98 ? 6.629 -11.839 -6.510 1.00 97.25 98 MET A C 1
ATOM 831 O O . MET A 1 98 ? 7.602 -11.768 -7.257 1.00 97.25 98 MET A O 1
ATOM 835 N N . ARG A 1 99 ? 5.513 -12.493 -6.851 1.00 96.50 99 ARG A N 1
ATOM 836 C CA . ARG A 1 99 ? 5.350 -13.199 -8.129 1.00 96.50 99 ARG A CA 1
ATOM 837 C C . ARG A 1 99 ? 5.448 -12.256 -9.331 1.00 96.50 99 ARG A C 1
ATOM 839 O O . ARG A 1 99 ? 6.128 -12.575 -10.299 1.00 96.50 99 ARG A O 1
ATOM 846 N N . ILE A 1 100 ? 4.805 -11.087 -9.280 1.00 95.00 100 ILE A N 1
ATOM 847 C CA . ILE A 1 100 ? 4.906 -10.075 -10.350 1.00 95.00 100 ILE A CA 1
ATOM 848 C C . ILE A 1 100 ? 6.334 -9.522 -10.411 1.00 95.00 100 ILE A C 1
ATOM 850 O O . ILE A 1 100 ? 6.879 -9.304 -11.487 1.00 95.00 100 ILE A O 1
ATOM 854 N N . ARG A 1 101 ? 6.996 -9.333 -9.265 1.00 95.38 101 ARG A N 1
ATOM 855 C CA . ARG A 1 101 ? 8.382 -8.853 -9.239 1.00 95.38 101 ARG A CA 1
ATOM 856 C C . ARG A 1 101 ? 9.351 -9.790 -9.966 1.00 95.38 101 ARG A C 1
ATOM 858 O O . ARG A 1 101 ? 10.318 -9.296 -10.539 1.00 95.38 101 ARG A O 1
ATOM 865 N N . GLU A 1 102 ? 9.117 -11.099 -9.931 1.00 95.38 102 GLU A N 1
ATOM 866 C CA . GLU A 1 102 ? 9.945 -12.089 -10.633 1.00 95.38 102 GLU A CA 1
ATOM 867 C C . GLU A 1 102 ? 9.851 -11.984 -12.156 1.00 95.38 102 GLU A C 1
ATOM 869 O O . GLU A 1 102 ? 10.776 -12.408 -12.846 1.00 95.38 102 GLU A O 1
ATOM 874 N N . THR A 1 103 ? 8.770 -11.412 -12.693 1.00 93.94 103 THR A N 1
ATOM 875 C CA . THR A 1 103 ? 8.639 -11.244 -14.141 1.00 93.94 103 THR A CA 1
ATOM 876 C C . THR A 1 103 ? 9.470 -10.054 -14.629 1.00 93.94 103 THR A C 1
ATOM 878 O O . THR A 1 103 ? 10.073 -10.128 -15.702 1.00 93.94 103 THR A O 1
ATOM 881 N N . VAL A 1 104 ? 9.554 -8.980 -13.828 1.00 93.94 104 VAL A N 1
ATOM 882 C CA . VAL A 1 104 ? 10.216 -7.724 -14.211 1.00 93.94 104 VAL A CA 1
ATOM 883 C C . VAL A 1 104 ? 11.697 -7.948 -14.519 1.00 93.94 104 VAL A C 1
ATOM 885 O O . VAL A 1 104 ? 12.478 -8.329 -13.645 1.00 93.94 104 VAL A O 1
ATOM 888 N N . SER A 1 105 ? 12.099 -7.622 -15.747 1.00 94.06 105 SER A N 1
ATOM 889 C CA . SER A 1 105 ? 13.472 -7.774 -16.230 1.00 94.06 105 SER A CA 1
ATOM 890 C C . SER A 1 105 ? 14.018 -6.470 -16.815 1.00 94.06 105 SER A C 1
ATOM 892 O O . SER A 1 105 ? 13.273 -5.536 -17.109 1.00 94.06 105 SER A O 1
ATOM 894 N N . VAL A 1 106 ? 15.341 -6.400 -16.987 1.00 93.38 106 VAL A N 1
ATOM 895 C CA . VAL A 1 106 ? 16.002 -5.255 -17.638 1.00 93.38 106 VAL A CA 1
ATOM 896 C C . VAL A 1 106 ? 15.667 -5.164 -19.134 1.00 93.38 106 VAL A C 1
ATOM 898 O O . VAL A 1 106 ? 15.668 -4.074 -19.705 1.00 93.38 106 VAL A O 1
ATOM 901 N N . ASP A 1 107 ? 15.336 -6.297 -19.758 1.00 91.75 107 ASP A N 1
ATOM 902 C CA . ASP A 1 107 ? 15.019 -6.380 -21.185 1.00 91.75 107 ASP A CA 1
ATOM 903 C C . ASP A 1 107 ? 13.597 -5.903 -21.498 1.00 91.75 107 ASP A C 1
ATOM 905 O O . ASP A 1 107 ? 13.338 -5.437 -22.610 1.00 91.75 107 ASP A O 1
ATOM 909 N N . ASP A 1 108 ? 12.694 -5.979 -20.515 1.00 89.56 108 ASP A N 1
ATOM 910 C CA . ASP A 1 108 ? 11.292 -5.602 -20.654 1.00 89.56 108 ASP A CA 1
ATOM 911 C C . ASP A 1 108 ? 10.787 -4.768 -19.464 1.00 89.56 108 ASP A C 1
ATOM 913 O O . ASP A 1 108 ? 10.239 -5.265 -18.475 1.00 89.56 108 ASP A O 1
ATOM 917 N N . LEU A 1 109 ? 10.956 -3.450 -19.588 1.00 87.56 109 LEU A N 1
ATOM 918 C CA . LEU A 1 109 ? 10.565 -2.484 -18.563 1.00 87.56 109 LEU A CA 1
ATOM 919 C C . LEU A 1 109 ? 9.052 -2.224 -18.505 1.00 87.56 109 LEU A C 1
ATOM 921 O O . LEU A 1 109 ? 8.608 -1.591 -17.543 1.00 87.56 109 LEU A O 1
ATOM 925 N N . SER A 1 110 ? 8.238 -2.694 -19.466 1.00 87.94 110 SER A N 1
ATOM 926 C CA . SER A 1 110 ? 6.783 -2.474 -19.383 1.00 87.94 110 SER A CA 1
ATOM 927 C C . SER A 1 110 ? 6.164 -3.185 -18.183 1.00 87.94 110 SER A C 1
ATOM 929 O O . SER A 1 110 ? 5.157 -2.732 -17.653 1.00 87.94 110 SER A O 1
ATOM 931 N N . GLN A 1 111 ? 6.819 -4.225 -17.671 1.00 93.00 111 GLN A N 1
ATOM 932 C CA . GLN A 1 111 ? 6.366 -4.971 -16.497 1.00 93.00 111 GLN A CA 1
ATOM 933 C C . GLN A 1 111 ? 6.466 -4.160 -15.192 1.00 93.00 111 GLN A C 1
ATOM 935 O O . GLN A 1 111 ? 5.804 -4.469 -14.201 1.00 93.00 111 GLN A O 1
ATOM 940 N N . ILE A 1 112 ? 7.243 -3.067 -15.185 1.00 93.12 112 ILE A N 1
ATOM 941 C CA . ILE A 1 112 ? 7.213 -2.084 -14.092 1.00 93.12 112 ILE A CA 1
ATOM 942 C C . ILE A 1 112 ? 5.832 -1.408 -14.029 1.00 93.12 112 ILE A C 1
ATOM 944 O O . ILE A 1 112 ? 5.345 -1.122 -12.933 1.00 93.12 112 ILE A O 1
ATOM 948 N N . ALA A 1 113 ? 5.178 -1.193 -15.177 1.00 90.56 113 ALA A N 1
ATOM 949 C CA . ALA A 1 113 ? 3.822 -0.647 -15.239 1.00 90.56 113 ALA A CA 1
ATOM 950 C C . ALA A 1 113 ? 2.798 -1.614 -14.645 1.00 90.56 113 ALA A C 1
ATOM 952 O O . ALA A 1 113 ? 1.949 -1.188 -13.863 1.00 90.56 113 ALA A O 1
ATOM 953 N N . ASP A 1 114 ? 2.926 -2.908 -14.940 1.00 92.25 114 ASP A N 1
ATOM 954 C CA . ASP A 1 114 ? 2.056 -3.942 -14.374 1.00 92.25 114 ASP A CA 1
ATOM 955 C C . ASP A 1 114 ? 2.185 -4.003 -12.846 1.00 92.25 114 ASP A C 1
ATOM 957 O O . ASP A 1 114 ? 1.179 -4.038 -12.135 1.00 92.25 114 ASP A O 1
ATOM 961 N N . MET A 1 115 ? 3.415 -3.917 -12.324 1.00 94.69 115 MET A N 1
ATOM 962 C CA . MET A 1 115 ? 3.666 -3.806 -10.884 1.00 94.69 115 MET A CA 1
ATOM 963 C C . MET A 1 115 ? 3.016 -2.554 -10.280 1.00 94.69 115 MET A C 1
ATOM 965 O O . MET A 1 115 ? 2.342 -2.636 -9.252 1.00 94.69 115 MET A O 1
ATOM 969 N N . ALA A 1 116 ? 3.210 -1.387 -10.902 1.00 92.50 116 ALA A N 1
ATOM 970 C CA . ALA A 1 116 ? 2.650 -0.131 -10.411 1.00 92.50 116 ALA A CA 1
ATOM 971 C C . ALA A 1 116 ? 1.113 -0.161 -10.397 1.00 92.50 116 ALA A C 1
ATOM 973 O O . ALA A 1 116 ? 0.491 0.255 -9.416 1.00 92.50 116 ALA A O 1
ATOM 974 N N . TRP A 1 117 ? 0.502 -0.706 -11.451 1.00 91.50 117 TRP A N 1
ATOM 975 C CA . TRP A 1 117 ? -0.944 -0.879 -11.556 1.00 91.50 117 TRP A CA 1
ATOM 976 C C . TRP A 1 117 ? -1.494 -1.856 -10.515 1.00 91.50 117 TRP A C 1
ATOM 978 O O . TRP A 1 117 ? -2.519 -1.568 -9.890 1.00 91.50 117 TRP A O 1
ATOM 988 N N . PHE A 1 118 ? -0.816 -2.986 -10.301 1.00 94.88 118 PHE A N 1
ATOM 989 C CA . PHE A 1 118 ? -1.194 -3.967 -9.289 1.00 94.88 118 PHE A CA 1
ATOM 990 C C . PHE A 1 118 ? -1.180 -3.356 -7.884 1.00 94.88 118 PHE A C 1
ATOM 992 O O . PHE A 1 118 ? -2.187 -3.433 -7.177 1.00 94.88 118 PHE A O 1
ATOM 999 N N . LEU A 1 119 ? -0.081 -2.688 -7.509 1.00 93.38 119 LEU A N 1
ATOM 1000 C CA . LEU A 1 119 ? 0.038 -2.015 -6.214 1.00 93.38 119 LEU A CA 1
ATOM 1001 C C . LEU A 1 119 ? -1.051 -0.958 -6.032 1.00 93.38 119 LEU A C 1
ATOM 1003 O O . LEU A 1 119 ? -1.716 -0.946 -5.001 1.00 93.38 119 LEU A O 1
ATOM 1007 N N . PHE A 1 120 ? -1.268 -0.104 -7.036 1.00 91.50 120 PHE A N 1
ATOM 1008 C CA . PHE A 1 120 ? -2.309 0.921 -6.997 1.00 91.50 120 PHE A CA 1
ATOM 1009 C C . PHE A 1 120 ? -3.702 0.317 -6.792 1.00 91.50 120 PHE A C 1
ATOM 1011 O O . PHE A 1 120 ? -4.429 0.715 -5.882 1.00 91.50 120 PHE A O 1
ATOM 1018 N N . SER A 1 121 ? -4.071 -0.647 -7.635 1.00 92.31 121 SER A N 1
ATOM 1019 C CA . SER A 1 121 ? -5.413 -1.230 -7.642 1.00 92.31 121 SER A CA 1
ATOM 1020 C C . SER A 1 121 ? -5.712 -1.952 -6.336 1.00 92.31 121 SER A C 1
ATOM 1022 O O . SER A 1 121 ? -6.793 -1.780 -5.770 1.00 92.31 121 SER A O 1
ATOM 1024 N N . TRP A 1 122 ? -4.746 -2.730 -5.842 1.00 96.00 122 TRP A N 1
ATOM 1025 C CA . TRP A 1 122 ? -4.902 -3.446 -4.587 1.00 96.00 122 TRP A CA 1
ATOM 1026 C C . TRP A 1 122 ? -4.970 -2.484 -3.401 1.00 96.00 122 TRP A C 1
ATOM 1028 O O . TRP A 1 122 ? -5.899 -2.590 -2.610 1.00 96.00 122 TRP A O 1
ATOM 1038 N N . LEU A 1 123 ? -4.058 -1.509 -3.313 1.00 93.62 123 LEU A N 1
ATOM 1039 C CA . LEU A 1 123 ? -3.995 -0.571 -2.191 1.00 93.62 123 LEU A CA 1
ATOM 1040 C C . LEU A 1 123 ? -5.292 0.237 -2.063 1.00 93.62 123 LEU A C 1
ATOM 1042 O O . LEU A 1 123 ? -5.890 0.286 -0.993 1.00 93.62 123 LEU A O 1
ATOM 1046 N N . ILE A 1 124 ? -5.772 0.827 -3.161 1.00 91.94 124 ILE A N 1
ATOM 1047 C CA . ILE A 1 124 ? -7.015 1.610 -3.146 1.00 91.94 124 ILE A CA 1
ATOM 1048 C C . ILE A 1 124 ? -8.225 0.734 -2.808 1.00 91.94 124 ILE A C 1
ATOM 1050 O O . ILE A 1 124 ? -9.101 1.164 -2.055 1.00 91.94 124 ILE A O 1
ATOM 1054 N N . GLY A 1 125 ? -8.294 -0.480 -3.358 1.00 94.81 125 GLY A N 1
ATOM 1055 C CA . GLY A 1 125 ? -9.380 -1.412 -3.062 1.00 94.81 125 GLY A CA 1
ATOM 1056 C C . GLY A 1 125 ? -9.383 -1.845 -1.597 1.00 94.81 125 GLY A C 1
ATOM 1057 O O . GLY A 1 125 ? -10.415 -1.763 -0.937 1.00 94.81 125 GLY A O 1
ATOM 1058 N N . HIS A 1 126 ? -8.222 -2.248 -1.084 1.00 96.75 126 HIS A N 1
ATOM 1059 C CA . HIS A 1 126 ? -8.046 -2.733 0.282 1.00 96.75 126 HIS A CA 1
ATOM 1060 C C . HIS A 1 126 ? -8.358 -1.643 1.308 1.00 96.75 126 HIS A C 1
ATOM 1062 O O . HIS A 1 126 ? -9.209 -1.855 2.166 1.00 96.75 126 HIS A O 1
ATOM 1068 N N . ILE A 1 127 ? -7.809 -0.434 1.158 1.00 95.88 127 ILE A N 1
ATOM 1069 C CA . ILE A 1 127 ? -8.051 0.654 2.120 1.00 95.88 127 ILE A CA 1
ATOM 1070 C C . ILE A 1 127 ? -9.539 1.014 2.197 1.00 95.88 127 ILE A C 1
ATOM 1072 O O . ILE A 1 127 ? -10.130 1.134 3.273 1.00 95.88 127 ILE A O 1
ATOM 1076 N N . ASN A 1 128 ? -10.173 1.172 1.034 1.00 95.56 128 ASN A N 1
ATOM 1077 C CA . ASN A 1 128 ? -11.546 1.663 0.955 1.00 95.56 128 ASN A CA 1
ATOM 1078 C C . ASN A 1 128 ? -12.606 0.614 1.309 1.00 95.56 128 ASN A C 1
ATOM 1080 O O . ASN A 1 128 ? -13.763 0.980 1.522 1.00 95.56 128 ASN A O 1
ATOM 1084 N N . VAL A 1 129 ? -12.250 -0.672 1.340 1.00 96.25 129 VAL A N 1
ATOM 1085 C CA . VAL A 1 129 ? -13.198 -1.771 1.583 1.00 96.25 129 VAL A CA 1
ATOM 1086 C C . VAL A 1 129 ? -12.898 -2.505 2.885 1.00 96.25 129 VAL A C 1
ATOM 1088 O O . VAL A 1 129 ? -13.835 -2.828 3.617 1.00 96.25 129 VAL A O 1
ATOM 1091 N N . GLU A 1 130 ? -11.624 -2.740 3.183 1.00 97.31 130 GLU A N 1
ATOM 1092 C CA . GLU A 1 130 ? -11.152 -3.567 4.293 1.00 97.31 130 GLU A CA 1
ATOM 1093 C C . GLU A 1 130 ? -10.682 -2.708 5.473 1.00 97.31 130 GLU A C 1
ATOM 1095 O O . GLU A 1 130 ? -11.246 -2.827 6.564 1.00 97.31 130 GLU A O 1
ATOM 1100 N N . ASP A 1 131 ? -9.725 -1.797 5.267 1.00 97.50 131 ASP A N 1
ATOM 1101 C CA . ASP A 1 131 ? -9.139 -1.001 6.363 1.00 97.50 131 ASP A CA 1
ATOM 1102 C C . ASP A 1 131 ? -10.172 -0.069 6.996 1.00 97.50 131 ASP A C 1
ATOM 1104 O O . ASP A 1 131 ? -10.290 0.044 8.217 1.00 97.50 131 ASP A O 1
ATOM 1108 N N . ILE A 1 132 ? -11.033 0.541 6.179 1.00 96.31 132 ILE A N 1
ATOM 1109 C CA . ILE A 1 132 ? -12.082 1.437 6.678 1.00 96.31 132 ILE A CA 1
ATOM 1110 C C . ILE A 1 132 ? -13.027 0.767 7.692 1.00 96.31 132 ILE A C 1
ATOM 1112 O O . ILE A 1 132 ? -13.715 1.455 8.451 1.00 96.31 132 ILE A O 1
ATOM 1116 N N . GLN A 1 133 ? -13.092 -0.567 7.735 1.00 96.00 133 GLN A N 1
ATOM 1117 C CA . GLN A 1 133 ? -14.010 -1.276 8.621 1.00 96.00 133 GLN A CA 1
ATOM 1118 C C . GLN A 1 133 ? -13.605 -1.188 10.090 1.00 96.00 133 GLN A C 1
ATOM 1120 O O . GLN A 1 133 ? -14.495 -1.131 10.945 1.00 96.00 133 GLN A O 1
ATOM 1125 N N . TYR A 1 134 ? -12.308 -1.114 10.415 1.00 93.56 134 TYR A N 1
ATOM 1126 C CA . TYR A 1 134 ? -11.898 -1.009 11.819 1.00 93.56 134 TYR A CA 1
ATOM 1127 C C . TYR A 1 134 ? -12.317 0.322 12.457 1.00 93.56 134 TYR A C 1
ATOM 1129 O O . TYR A 1 134 ? -12.536 0.364 13.668 1.00 93.56 134 TYR A O 1
ATOM 1137 N N . ARG A 1 135 ? -12.588 1.369 11.661 1.00 93.31 135 ARG A N 1
ATOM 1138 C CA . ARG A 1 135 ? -13.152 2.652 12.130 1.00 93.31 135 ARG A CA 1
ATOM 1139 C C . ARG A 1 135 ? -14.442 2.502 12.939 1.00 93.31 135 ARG A C 1
ATOM 1141 O O . ARG A 1 135 ? -14.736 3.336 13.788 1.00 93.31 135 ARG A O 1
ATOM 1148 N N . LYS A 1 136 ? -15.240 1.469 12.661 1.00 92.69 136 LYS A N 1
ATOM 1149 C CA . LYS A 1 136 ? -16.528 1.233 13.336 1.00 92.69 136 LYS A CA 1
ATOM 1150 C C . LYS A 1 136 ? -16.376 0.528 14.687 1.00 92.69 136 LYS A C 1
ATOM 1152 O O . LYS A 1 136 ? -17.365 0.396 15.401 1.00 92.69 136 LYS A O 1
ATOM 1157 N N . ILE A 1 137 ? -15.178 0.036 14.999 1.00 93.31 137 ILE A N 1
ATOM 1158 C CA . ILE A 1 137 ? -14.939 -0.885 16.113 1.00 93.31 137 ILE A CA 1
ATOM 1159 C C . ILE A 1 137 ? -14.318 -0.169 17.313 1.00 93.31 137 ILE A C 1
ATOM 1161 O O . ILE A 1 137 ? -14.762 -0.384 18.438 1.00 93.31 137 ILE A O 1
ATOM 1165 N N . PHE A 1 138 ? -13.326 0.696 17.089 1.00 90.56 138 PHE A N 1
ATOM 1166 C CA . PHE A 1 138 ? -12.594 1.355 18.173 1.00 90.56 138 PHE A CA 1
ATOM 1167 C C . PHE A 1 138 ? -13.238 2.674 18.627 1.00 90.56 138 PHE A C 1
ATOM 1169 O O . PHE A 1 138 ? -13.974 3.331 17.886 1.00 90.56 138 PHE A O 1
ATOM 1176 N N . LYS A 1 139 ? -12.907 3.102 19.848 1.00 89.56 139 LYS A N 1
ATOM 1177 C CA . LYS A 1 139 ? -13.196 4.435 20.389 1.00 89.56 139 LYS A CA 1
ATOM 1178 C C . LYS A 1 139 ? -11.903 5.230 20.562 1.00 89.56 139 LYS A C 1
ATOM 1180 O O . LYS A 1 139 ? -10.812 4.678 20.639 1.00 89.56 139 LYS A O 1
ATOM 1185 N N . VAL A 1 140 ? -12.026 6.553 20.671 1.00 84.19 140 VAL A N 1
ATOM 1186 C CA . VAL A 1 140 ? -10.868 7.450 20.847 1.00 84.19 140 VAL A CA 1
ATOM 1187 C C . VAL A 1 140 ? -9.960 7.048 22.025 1.00 84.19 140 VAL A C 1
ATOM 1189 O O . VAL A 1 140 ? -8.747 7.069 21.828 1.00 84.19 140 VAL A O 1
ATOM 1192 N N . PRO A 1 141 ? -10.474 6.641 23.206 1.00 87.19 141 PRO A N 1
ATOM 1193 C CA . PRO A 1 141 ? -9.614 6.149 24.284 1.00 87.19 141 PRO A CA 1
ATOM 1194 C C . PRO A 1 141 ? -8.762 4.935 23.889 1.00 87.19 141 PRO A C 1
ATOM 1196 O O . PRO A 1 141 ? -7.571 4.936 24.171 1.00 87.19 141 PRO A O 1
ATOM 1199 N N . ASP A 1 142 ? -9.320 3.972 23.144 1.00 83.38 142 ASP A N 1
ATOM 1200 C CA . ASP A 1 142 ? -8.576 2.791 22.679 1.00 83.38 142 ASP A CA 1
ATOM 1201 C C . ASP A 1 142 ? -7.390 3.195 21.785 1.00 83.38 142 ASP A C 1
ATOM 1203 O O . ASP A 1 142 ? -6.308 2.617 21.859 1.00 83.38 142 ASP A O 1
ATOM 1207 N N . LEU A 1 143 ? -7.573 4.228 20.952 1.00 81.50 143 LEU A N 1
ATOM 1208 C CA . LEU A 1 143 ? -6.506 4.771 20.110 1.00 81.50 143 LEU A CA 1
ATOM 1209 C C . LEU A 1 143 ? -5.400 5.438 20.941 1.00 81.50 143 LEU A C 1
ATOM 1211 O O . LEU A 1 143 ? -4.222 5.271 20.628 1.00 81.50 143 LEU A O 1
ATOM 1215 N N . ILE A 1 144 ? -5.763 6.191 21.982 1.00 78.75 144 ILE A N 1
ATOM 1216 C CA . ILE A 1 144 ? -4.793 6.829 22.884 1.00 78.75 144 ILE A CA 1
ATOM 1217 C C . ILE A 1 144 ? -3.982 5.755 23.613 1.00 78.75 144 ILE A C 1
ATOM 1219 O O . ILE A 1 144 ? -2.753 5.800 23.575 1.00 78.75 144 ILE A O 1
ATOM 1223 N N . ASP A 1 145 ? -4.657 4.753 24.177 1.00 81.56 145 ASP A N 1
ATOM 1224 C CA . ASP A 1 145 ? -4.022 3.653 24.902 1.00 81.56 145 ASP A CA 1
ATOM 1225 C C . ASP A 1 145 ? -3.094 2.840 23.993 1.00 81.56 145 ASP A C 1
ATOM 1227 O O . ASP A 1 145 ? -1.979 2.486 24.389 1.00 81.56 145 ASP A O 1
ATOM 1231 N N . PHE A 1 146 ? -3.506 2.586 22.747 1.00 81.50 146 PHE A N 1
ATOM 1232 C CA . PHE A 1 146 ? -2.652 1.950 21.751 1.00 81.50 146 PHE A CA 1
ATOM 1233 C C . PHE A 1 146 ? -1.407 2.797 21.458 1.00 81.50 146 PHE A C 1
ATOM 1235 O O . PHE A 1 146 ? -0.283 2.301 21.539 1.00 81.50 146 PHE A O 1
ATOM 1242 N N . ILE A 1 147 ? -1.576 4.088 21.159 1.00 77.56 147 ILE A N 1
ATOM 1243 C CA . ILE A 1 147 ? -0.445 4.983 20.887 1.00 77.56 147 ILE A CA 1
ATOM 1244 C C . ILE A 1 147 ? 0.509 5.017 22.084 1.00 77.56 147 ILE A C 1
ATOM 1246 O O . ILE A 1 147 ? 1.718 4.924 21.890 1.00 77.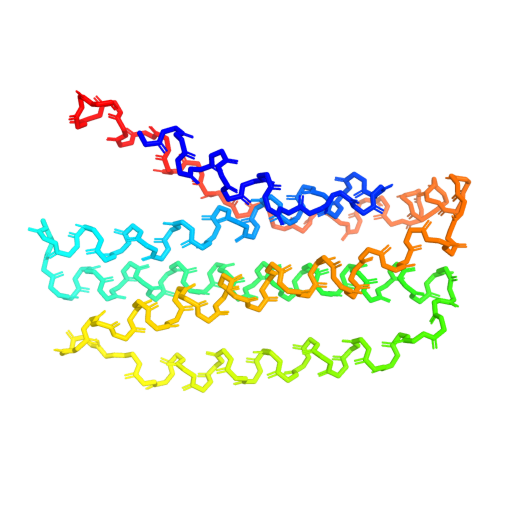56 147 ILE A O 1
ATOM 1250 N N . ASP A 1 148 ? -0.001 5.099 23.310 1.00 75.75 148 ASP A N 1
ATOM 1251 C CA . ASP A 1 148 ? 0.820 5.137 24.519 1.00 75.75 148 ASP A CA 1
ATOM 1252 C C . ASP A 1 148 ? 1.540 3.811 24.789 1.00 75.75 148 ASP A C 1
ATOM 1254 O O . ASP A 1 148 ? 2.727 3.812 25.120 1.00 75.75 148 ASP A O 1
ATOM 1258 N N . THR A 1 149 ? 0.874 2.679 24.555 1.00 73.31 149 THR A N 1
ATOM 1259 C CA . THR A 1 149 ? 1.457 1.334 24.701 1.00 73.31 149 THR A CA 1
ATOM 1260 C C . THR A 1 149 ? 2.583 1.075 23.695 1.00 73.31 149 THR A C 1
ATOM 1262 O O . THR A 1 149 ? 3.559 0.381 24.001 1.00 73.31 149 THR A O 1
ATOM 1265 N N . TYR A 1 150 ? 2.458 1.625 22.485 1.00 68.31 150 TYR A N 1
ATOM 1266 C CA . TYR A 1 150 ? 3.384 1.382 21.376 1.00 68.31 150 TYR A CA 1
ATOM 1267 C C . TYR A 1 150 ? 4.299 2.577 21.051 1.00 68.31 150 TYR A C 1
ATOM 1269 O O . TYR A 1 150 ? 5.136 2.485 20.144 1.00 68.31 150 TYR A O 1
ATOM 1277 N N . LYS A 1 151 ? 4.228 3.668 21.828 1.00 61.91 151 LYS A N 1
ATOM 1278 C CA . LYS A 1 151 ? 5.153 4.812 21.766 1.00 61.91 151 LYS A CA 1
ATOM 1279 C C . LYS A 1 151 ? 6.602 4.319 21.851 1.00 61.91 151 LYS A C 1
ATOM 1281 O O . LYS A 1 151 ? 6.983 3.590 22.761 1.00 61.91 151 LYS A O 1
ATOM 1286 N N . GLY A 1 152 ? 7.423 4.702 20.871 1.00 51.56 152 GLY A N 1
ATOM 1287 C CA . GLY A 1 152 ? 8.845 4.333 20.802 1.00 51.56 152 GLY A CA 1
ATOM 1288 C C . GLY A 1 152 ? 9.148 2.966 20.173 1.00 51.56 152 GLY A C 1
ATOM 1289 O O . GLY A 1 152 ? 10.294 2.731 19.803 1.00 51.56 152 GLY A O 1
ATOM 1290 N N . LYS A 1 153 ? 8.146 2.097 19.967 1.00 48.25 153 LYS A N 1
ATOM 1291 C CA . LYS A 1 153 ? 8.284 0.847 19.186 1.00 48.25 153 LYS A CA 1
ATOM 1292 C C . LYS A 1 153 ? 7.944 1.036 17.703 1.00 48.25 153 LYS A C 1
ATOM 1294 O O . LYS A 1 153 ? 8.293 0.202 16.877 1.00 48.25 153 LYS A O 1
ATOM 1299 N N . THR A 1 154 ? 7.295 2.153 17.376 1.00 45.12 154 THR A N 1
ATOM 1300 C CA . THR A 1 154 ? 6.833 2.538 16.035 1.00 45.12 154 THR A CA 1
ATOM 1301 C C . THR A 1 154 ? 7.697 3.616 15.373 1.00 45.12 154 THR A C 1
ATOM 1303 O O . THR A 1 154 ? 7.260 4.238 14.407 1.00 45.12 154 THR A O 1
ATOM 1306 N N . GLN A 1 155 ? 8.952 3.818 15.809 1.00 45.03 155 GLN A N 1
ATOM 1307 C CA . GLN A 1 155 ? 9.984 4.447 14.960 1.00 45.03 155 GLN A CA 1
ATOM 1308 C C . GLN A 1 155 ? 10.341 3.494 13.805 1.00 45.03 155 GLN A C 1
ATOM 1310 O O . GLN A 1 155 ? 11.469 3.047 13.630 1.00 45.03 155 GLN A O 1
ATOM 1315 N N . LEU A 1 156 ? 9.332 3.116 13.034 1.00 44.34 156 LEU A N 1
ATOM 1316 C CA . LEU A 1 156 ? 9.469 2.280 11.870 1.00 44.34 156 LEU A CA 1
ATOM 1317 C C . LEU A 1 156 ? 9.867 3.221 10.744 1.00 44.34 156 LEU A C 1
ATOM 1319 O O . LEU A 1 156 ? 9.235 4.258 10.539 1.00 44.34 156 LEU A O 1
ATOM 1323 N N . VAL A 1 157 ? 11.009 2.889 10.143 1.00 43.66 157 VAL A N 1
ATOM 1324 C CA . VAL A 1 157 ? 11.639 3.484 8.963 1.00 43.66 157 VAL A CA 1
ATOM 1325 C C . VAL A 1 157 ? 10.704 4.474 8.274 1.00 43.66 157 VAL A C 1
ATOM 1327 O O . VAL A 1 157 ? 9.690 4.077 7.714 1.00 43.66 157 VAL A O 1
ATOM 1330 N N . LYS A 1 158 ? 11.027 5.770 8.319 1.00 46.88 158 LYS A N 1
ATOM 1331 C CA . LYS A 1 158 ? 10.438 6.735 7.390 1.00 46.88 158 LYS A CA 1
ATOM 1332 C C . LYS A 1 158 ? 11.180 6.526 6.073 1.00 46.88 158 LYS A C 1
ATOM 1334 O O . LYS A 1 158 ? 12.280 7.071 5.965 1.00 46.88 158 LYS A O 1
ATOM 1339 N N . PRO A 1 159 ? 10.681 5.734 5.102 1.00 50.06 159 PRO A N 1
ATOM 1340 C CA . PRO A 1 159 ? 11.297 5.742 3.792 1.00 50.06 159 PRO A CA 1
ATOM 1341 C C . PRO A 1 159 ? 11.257 7.186 3.303 1.00 50.06 159 PRO A C 1
ATOM 1343 O O . PRO A 1 159 ? 10.221 7.860 3.350 1.00 50.06 159 PRO A O 1
ATOM 1346 N N . ASP A 1 160 ? 12.430 7.692 2.951 1.00 53.19 160 ASP A N 1
ATOM 1347 C CA . ASP A 1 160 ? 12.551 9.029 2.418 1.00 53.19 160 ASP A CA 1
ATOM 1348 C C . ASP A 1 160 ? 12.150 9.004 0.943 1.00 53.19 160 ASP A C 1
ATOM 1350 O O . ASP A 1 160 ? 12.967 8.779 0.049 1.00 53.19 160 ASP A O 1
ATOM 1354 N N . PHE A 1 161 ? 10.860 9.214 0.701 1.00 59.56 161 PHE A N 1
ATOM 1355 C CA . PHE A 1 161 ? 10.328 9.405 -0.640 1.00 59.56 161 PHE A CA 1
ATOM 1356 C C . PHE A 1 161 ? 10.521 10.850 -1.141 1.00 59.56 161 PHE A C 1
ATOM 1358 O O . PHE A 1 161 ? 10.190 11.124 -2.287 1.00 59.56 161 PHE A O 1
ATOM 1365 N N . SER A 1 162 ? 11.120 11.768 -0.356 1.00 49.50 162 SER A N 1
ATOM 1366 C CA . SER A 1 162 ? 11.198 13.217 -0.653 1.00 49.50 162 SER A CA 1
ATOM 1367 C C . SER A 1 162 ? 11.988 13.597 -1.911 1.00 49.50 162 SER A C 1
ATOM 1369 O O . SER A 1 162 ? 11.855 14.716 -2.416 1.00 49.50 162 SER A O 1
ATOM 1371 N N . ARG A 1 163 ? 12.737 12.653 -2.501 1.00 46.69 163 ARG A N 1
ATOM 1372 C CA . ARG A 1 163 ? 13.313 12.810 -3.849 1.00 46.69 163 ARG A CA 1
ATOM 1373 C C . ARG A 1 163 ? 12.247 12.993 -4.936 1.00 46.69 163 ARG A C 1
ATOM 1375 O O . ARG A 1 163 ? 12.593 13.363 -6.059 1.00 46.69 163 ARG A O 1
ATOM 1382 N N . THR A 1 164 ? 10.962 12.803 -4.625 1.00 44.31 164 THR A N 1
ATOM 1383 C CA . THR A 1 164 ? 9.869 13.198 -5.514 1.00 44.31 164 THR A CA 1
ATOM 1384 C C . THR A 1 164 ? 9.856 14.694 -5.818 1.00 44.31 164 THR A C 1
ATOM 1386 O O . THR A 1 164 ? 9.608 15.046 -6.970 1.00 44.31 164 THR A O 1
ATOM 1389 N N . ARG A 1 165 ? 10.220 15.555 -4.858 1.00 37.81 165 ARG A N 1
ATOM 1390 C CA . ARG A 1 165 ? 10.041 17.014 -4.964 1.00 37.81 165 ARG A CA 1
ATOM 1391 C C . ARG A 1 165 ? 11.219 17.757 -5.610 1.00 37.81 165 ARG A C 1
ATOM 1393 O O . ARG A 1 165 ? 10.996 18.677 -6.380 1.00 37.81 165 ARG A O 1
ATOM 1400 N N . MET A 1 166 ? 12.460 17.309 -5.390 1.00 32.75 166 MET A N 1
ATOM 1401 C CA . MET A 1 166 ? 13.681 18.007 -5.853 1.00 32.75 166 MET A CA 1
ATOM 1402 C C . MET A 1 166 ? 13.913 18.015 -7.374 1.00 32.75 166 MET A C 1
ATOM 1404 O O . MET A 1 166 ? 14.719 18.804 -7.855 1.00 32.75 166 MET A O 1
ATOM 1408 N N . LEU A 1 167 ? 13.269 17.125 -8.132 1.00 33.72 167 LEU A N 1
ATOM 1409 C CA . LEU A 1 167 ? 13.433 17.060 -9.590 1.00 33.72 167 LEU A CA 1
ATOM 1410 C C . LEU A 1 167 ? 12.352 17.829 -10.353 1.00 33.72 167 LEU A C 1
ATOM 1412 O O . LEU A 1 167 ? 12.576 18.113 -11.519 1.00 33.72 167 LEU A O 1
ATOM 1416 N N . LEU A 1 168 ? 11.235 18.200 -9.717 1.00 34.78 168 LEU A N 1
ATOM 1417 C CA . LEU A 1 168 ? 10.165 18.985 -10.352 1.00 34.78 168 LEU A CA 1
ATOM 1418 C C . LEU A 1 168 ? 10.653 20.404 -10.683 1.00 34.78 168 LEU A C 1
ATOM 1420 O O . LEU A 1 168 ? 10.472 20.878 -11.801 1.00 34.78 168 LEU A O 1
ATOM 1424 N N . ASP A 1 169 ? 11.455 20.984 -9.788 1.00 30.69 169 ASP A N 1
ATOM 1425 C CA . ASP A 1 169 ? 12.128 22.270 -10.013 1.00 30.69 169 ASP A CA 1
ATOM 1426 C C . ASP A 1 169 ? 13.172 22.219 -11.153 1.00 30.69 169 ASP A C 1
ATOM 1428 O O . ASP A 1 169 ? 13.504 23.245 -11.743 1.00 30.69 169 ASP A O 1
ATOM 1432 N N . LEU A 1 170 ? 13.688 21.030 -11.494 1.00 27.89 170 LEU A N 1
ATOM 1433 C CA . LEU A 1 170 ? 14.695 20.823 -12.546 1.00 27.89 170 LEU A CA 1
ATOM 1434 C C . LEU A 1 170 ? 14.089 20.636 -13.947 1.00 27.89 170 LEU A C 1
ATOM 1436 O O . LEU A 1 170 ? 14.809 20.804 -14.930 1.00 27.89 170 LEU A O 1
ATOM 1440 N N . ILE A 1 171 ? 12.794 20.310 -14.050 1.00 29.66 171 ILE A N 1
ATOM 1441 C CA . ILE A 1 171 ? 12.076 20.147 -15.332 1.00 29.66 171 ILE A CA 1
ATOM 1442 C C . ILE A 1 171 ? 11.186 21.348 -15.682 1.00 29.66 171 ILE A C 1
ATOM 1444 O O . ILE A 1 171 ? 10.619 21.371 -16.772 1.00 29.66 171 ILE A O 1
ATOM 1448 N N . GLY A 1 172 ? 11.095 22.359 -14.811 1.00 27.97 172 GLY A N 1
ATOM 1449 C CA . GLY A 1 172 ? 10.410 23.619 -15.112 1.00 27.97 172 GLY A CA 1
ATOM 1450 C C . GLY A 1 172 ? 8.911 23.476 -15.398 1.00 27.97 172 GLY A C 1
ATOM 1451 O O . GLY A 1 172 ? 8.393 24.208 -16.243 1.00 27.97 172 GLY A O 1
ATOM 1452 N N . ILE A 1 173 ? 8.235 22.538 -14.722 1.00 34.81 173 ILE A N 1
ATOM 1453 C CA . ILE A 1 173 ? 6.768 22.401 -14.694 1.00 34.81 173 ILE A CA 1
ATOM 1454 C C . ILE A 1 173 ? 6.309 22.403 -13.243 1.00 34.81 173 ILE A C 1
ATOM 1456 O O . ILE A 1 173 ? 6.853 21.581 -12.473 1.00 34.81 173 ILE A O 1
#

Radius of gyration: 17.28 Å; chains: 1; bounding box: 37×37×47 Å

pLDDT: mean 83.3, std 18.18, range [27.89, 98.5]

Sequence (173 aa):
MDDVENILYQRVSSVAVPMFDEHHRRLADAVLLLNRCILMSHFKSREETYEEFKKNFSLIKDYLFVHFTCEEAFMGFIQFPDLENHKKRHQNFTLEMMRIRETVSVDDLSQIADMAWFLFSWLIGHINVEDIQYRKIFKVPDLIDFIDTYKGKTQLVKPDFSRTRMLLDLIGI